Protein AF-A0A4Q5T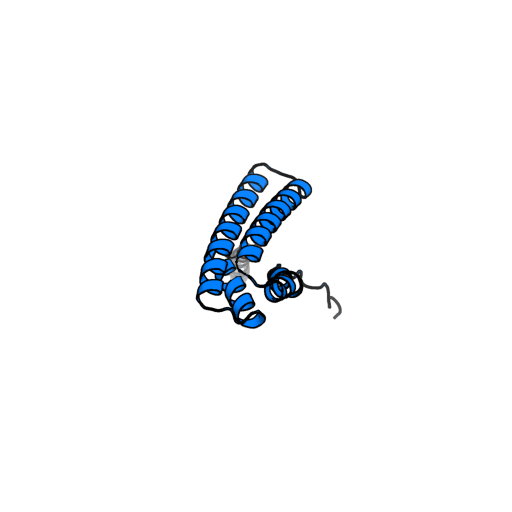EM9-F1 (afdb_monomer)

Secondary structure (DSSP, 8-state):
--SSHHHHHHHTTTTGGGTT-S-PPPPHHHHHHHHHHHHHHHH---HHHHHHHHHHHHHHHHHHHHHHHHHHHTT--HHHHHHHHHHHHHHHHHHHHTTS-HHHHHHIIIIIHHHTS-----------

Sequence (128 aa):
MKKQVLVLFAALFLTIGASFAQGQRMTVDERVALALDKIEAGLKPSEAVRTSAKTILMEYYTEQQKAMEELRAAGADREKMMEVRKKLTDERDIKLKNVFTAEQMTKWTNEIEPSLRPQKPSGEKAKQ

Structure (mmCIF, N/CA/C/O backbone):
data_AF-A0A4Q5TEM9-F1
#
_entry.id   AF-A0A4Q5TEM9-F1
#
loop_
_atom_site.group_PDB
_atom_site.id
_atom_site.type_symbol
_atom_site.label_atom_id
_atom_site.label_alt_id
_atom_site.label_comp_id
_atom_site.label_asym_id
_atom_site.label_entity_id
_atom_site.label_seq_id
_atom_site.pdbx_PDB_ins_code
_atom_site.Cartn_x
_atom_site.Cartn_y
_atom_site.Cartn_z
_atom_site.occupancy
_atom_site.B_iso_or_equiv
_atom_site.auth_seq_id
_atom_site.auth_comp_id
_atom_site.auth_asym_id
_atom_site.auth_atom_id
_atom_site.pdbx_PDB_model_num
ATOM 1 N N . MET A 1 1 ? 5.548 -50.837 -40.741 1.00 54.78 1 MET A N 1
ATOM 2 C CA . MET A 1 1 ? 5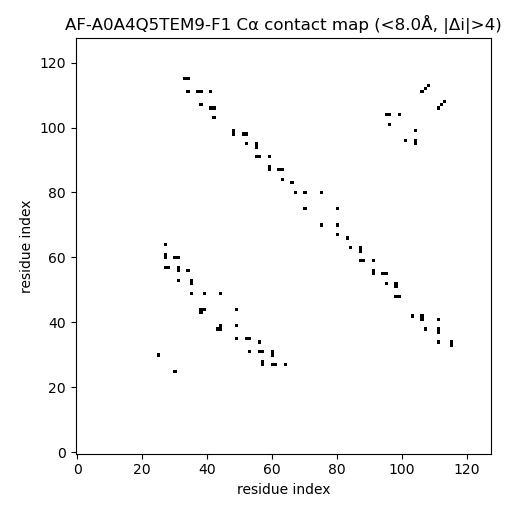.301 -49.416 -41.089 1.00 54.78 1 MET A CA 1
ATOM 3 C C . MET A 1 1 ? 3.838 -48.960 -40.880 1.00 54.78 1 MET A C 1
ATOM 5 O O . MET A 1 1 ? 3.381 -48.083 -41.589 1.00 54.78 1 MET A O 1
ATOM 9 N N . LYS A 1 2 ? 3.074 -49.508 -39.913 1.00 49.53 2 LYS A N 1
ATOM 10 C CA . LYS A 1 2 ? 1.727 -48.989 -39.539 1.00 49.53 2 LYS A CA 1
ATOM 11 C C . LYS A 1 2 ? 1.611 -48.586 -38.061 1.00 49.53 2 LYS A C 1
ATOM 13 O O . LYS A 1 2 ? 0.703 -47.861 -37.691 1.00 49.53 2 LYS A O 1
ATOM 18 N N . LYS A 1 3 ? 2.567 -49.014 -37.226 1.00 49.16 3 LYS A N 1
ATOM 19 C CA . LYS A 1 3 ? 2.627 -48.709 -35.785 1.00 49.16 3 LYS A CA 1
ATOM 20 C C . LYS A 1 3 ? 3.622 -47.593 -35.435 1.00 49.16 3 LYS A C 1
ATOM 22 O O . LYS A 1 3 ? 3.617 -47.108 -34.317 1.00 49.16 3 LYS A O 1
ATOM 27 N N . GLN A 1 4 ? 4.460 -47.180 -36.392 1.00 52.06 4 GLN A N 1
ATOM 28 C CA . GLN A 1 4 ? 5.476 -46.137 -36.187 1.00 52.06 4 GLN A CA 1
ATOM 29 C C . GLN A 1 4 ? 4.966 -44.722 -36.501 1.00 52.06 4 GLN A C 1
ATOM 31 O O . GLN A 1 4 ? 5.467 -43.761 -35.933 1.00 52.06 4 GLN A O 1
ATOM 36 N N . VAL A 1 5 ? 3.914 -44.589 -37.318 1.00 55.75 5 VAL A N 1
ATOM 37 C CA . VAL A 1 5 ? 3.264 -43.290 -37.586 1.00 55.75 5 VAL A CA 1
ATOM 38 C C . VAL A 1 5 ? 2.492 -42.792 -36.355 1.00 55.75 5 VAL A C 1
ATOM 40 O O . VAL A 1 5 ? 2.423 -41.595 -36.103 1.00 55.75 5 VAL A O 1
ATOM 43 N N . LEU A 1 6 ? 1.980 -43.715 -35.534 1.00 51.28 6 LEU A N 1
ATOM 44 C CA . LEU A 1 6 ? 1.182 -43.391 -34.348 1.00 51.28 6 LEU A CA 1
ATOM 45 C C . LEU A 1 6 ? 2.041 -42.819 -33.201 1.00 51.28 6 LEU A C 1
ATOM 47 O O . LEU A 1 6 ? 1.573 -41.980 -32.440 1.00 51.28 6 LEU A O 1
ATOM 51 N N . VAL A 1 7 ? 3.323 -43.197 -33.132 1.00 55.72 7 VAL A N 1
ATOM 52 C CA . VAL A 1 7 ? 4.279 -42.674 -32.137 1.00 55.72 7 VAL A CA 1
ATOM 53 C C . VAL A 1 7 ? 4.771 -41.267 -32.508 1.00 55.72 7 VAL A C 1
ATOM 55 O O . VAL A 1 7 ? 4.976 -40.436 -31.629 1.00 55.72 7 VAL A O 1
ATOM 58 N N . LEU A 1 8 ? 4.878 -40.958 -33.805 1.00 50.47 8 LEU A N 1
ATOM 59 C CA . LEU A 1 8 ? 5.254 -39.625 -34.296 1.00 50.47 8 LEU A CA 1
ATOM 60 C C . LEU A 1 8 ? 4.154 -38.571 -34.079 1.00 50.47 8 LEU A C 1
ATOM 62 O O . LEU A 1 8 ? 4.470 -37.417 -33.808 1.00 50.47 8 LEU A O 1
ATOM 66 N N . PHE A 1 9 ? 2.875 -38.962 -34.110 1.00 51.34 9 PHE A N 1
ATOM 67 C CA . PHE A 1 9 ? 1.762 -38.052 -33.801 1.00 51.34 9 PHE A CA 1
ATOM 68 C C . PHE A 1 9 ? 1.610 -37.756 -32.301 1.00 51.34 9 PHE A C 1
ATOM 70 O O . PHE A 1 9 ? 1.203 -36.656 -31.937 1.00 51.34 9 PHE A O 1
ATOM 77 N N . ALA A 1 10 ? 1.982 -38.692 -31.421 1.00 53.81 10 ALA A N 1
ATOM 78 C CA . ALA A 1 10 ? 1.918 -38.488 -29.972 1.00 53.81 10 ALA A CA 1
ATOM 79 C C . ALA A 1 10 ? 2.990 -37.507 -29.450 1.00 53.81 10 ALA A C 1
ATOM 81 O O . ALA A 1 10 ? 2.777 -36.840 -28.441 1.00 53.81 10 ALA A O 1
ATOM 82 N N . ALA A 1 11 ? 4.121 -37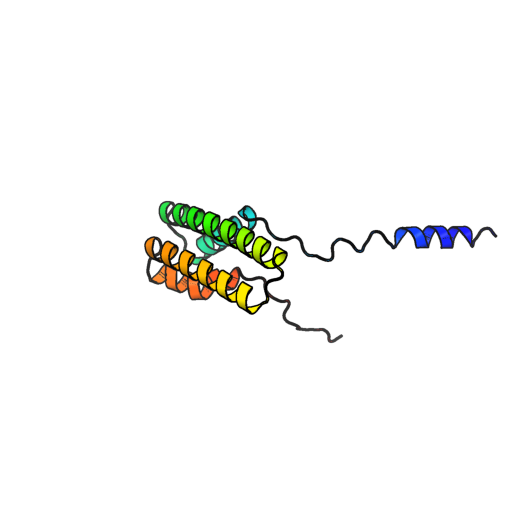.373 -30.151 1.00 54.03 11 ALA A N 1
ATOM 83 C CA . ALA A 1 11 ? 5.206 -36.473 -29.756 1.00 54.03 11 ALA A CA 1
ATOM 84 C C . ALA A 1 11 ? 4.944 -34.992 -30.101 1.00 54.03 11 ALA A C 1
ATOM 86 O O . ALA A 1 11 ? 5.545 -34.111 -29.488 1.00 54.03 11 ALA A O 1
ATOM 87 N N . LEU A 1 12 ? 4.036 -34.695 -31.041 1.00 50.53 12 LEU A N 1
ATOM 88 C CA . LEU A 1 12 ? 3.793 -33.322 -31.509 1.00 50.53 12 LEU A CA 1
ATOM 89 C C . LEU A 1 12 ? 2.929 -32.474 -30.553 1.00 50.53 12 LEU A C 1
ATOM 91 O O . LEU A 1 12 ? 2.898 -31.256 -30.686 1.00 50.53 12 LEU A O 1
ATOM 95 N N . PHE A 1 13 ? 2.245 -33.092 -29.583 1.00 52.78 13 PHE A N 1
ATOM 96 C CA . PHE A 1 13 ? 1.348 -32.392 -28.649 1.00 52.78 13 PHE A CA 1
ATOM 97 C C . PHE A 1 13 ? 1.992 -32.024 -27.302 1.00 52.78 13 PHE A C 1
ATOM 99 O O . PHE A 1 13 ? 1.369 -31.337 -26.496 1.00 52.78 13 PHE A O 1
ATOM 106 N N . LEU A 1 14 ? 3.240 -32.431 -27.049 1.00 50.94 14 LEU A N 1
ATOM 107 C CA . LEU A 1 14 ? 3.913 -32.190 -25.764 1.00 50.94 14 LEU A CA 1
ATOM 108 C C . LEU A 1 14 ? 4.598 -30.816 -25.647 1.00 50.94 14 LEU A C 1
ATOM 110 O O . LEU A 1 14 ? 5.109 -30.486 -24.581 1.00 50.94 14 LEU A O 1
ATOM 114 N N . THR A 1 15 ? 4.594 -29.983 -26.691 1.00 52.09 15 THR A N 1
ATOM 115 C CA . THR A 1 15 ? 5.322 -28.697 -26.693 1.00 52.09 15 THR A CA 1
ATOM 116 C C . THR A 1 15 ? 4.466 -27.466 -26.378 1.00 52.09 15 THR A C 1
ATOM 118 O O . THR A 1 15 ? 5.021 -26.387 -26.190 1.00 52.09 15 THR A O 1
ATOM 121 N N . ILE A 1 16 ? 3.139 -27.590 -26.248 1.00 54.41 16 ILE A N 1
ATOM 122 C CA . ILE A 1 16 ? 2.246 -26.430 -26.012 1.00 54.41 16 ILE A CA 1
ATOM 123 C C . ILE A 1 16 ? 2.131 -26.068 -24.509 1.00 54.41 16 ILE A C 1
ATOM 125 O O . ILE A 1 16 ? 1.616 -25.016 -24.145 1.00 54.41 16 ILE A O 1
ATOM 129 N N . GLY A 1 17 ? 2.666 -26.889 -23.600 1.00 51.44 17 GLY A N 1
ATOM 130 C CA . GLY A 1 17 ? 2.457 -26.727 -22.154 1.00 51.44 17 GLY A CA 1
ATOM 131 C C . GLY A 1 17 ? 3.377 -25.755 -21.399 1.00 51.44 17 GLY A C 1
ATOM 132 O O . GLY A 1 17 ? 3.224 -25.631 -20.188 1.00 51.44 17 GLY A O 1
ATOM 133 N N . ALA A 1 18 ? 4.346 -25.087 -22.038 1.00 48.06 18 ALA A N 1
ATOM 134 C CA . ALA A 1 18 ? 5.430 -24.415 -21.299 1.00 48.06 18 ALA A CA 1
ATOM 135 C C . ALA A 1 18 ? 5.244 -22.904 -21.022 1.00 48.06 18 ALA A C 1
ATOM 137 O O . ALA A 1 18 ? 6.068 -22.317 -20.323 1.00 48.06 18 ALA A O 1
ATOM 138 N N . SER A 1 19 ? 4.189 -22.246 -21.517 1.00 46.75 19 SER A N 1
ATOM 139 C CA . SER A 1 19 ? 4.102 -20.770 -21.460 1.00 46.75 19 SER A CA 1
ATOM 140 C C . SER A 1 19 ? 3.404 -20.173 -20.226 1.00 46.75 19 SER A C 1
ATOM 142 O O . SER A 1 19 ? 3.401 -18.955 -20.080 1.00 46.75 19 SER A O 1
ATOM 144 N N . PHE A 1 20 ? 2.864 -20.976 -19.302 1.00 47.06 20 PHE A N 1
ATOM 145 C CA . PHE A 1 20 ? 2.142 -20.467 -18.115 1.00 47.06 20 PHE A CA 1
ATOM 146 C C . PHE A 1 20 ? 2.964 -20.468 -16.811 1.00 47.06 20 PHE A C 1
ATOM 148 O O . PHE A 1 20 ? 2.428 -20.208 -15.737 1.00 47.06 20 PHE A O 1
ATOM 155 N N . ALA A 1 21 ? 4.275 -20.727 -16.875 1.00 46.72 21 ALA A N 1
ATOM 156 C CA . ALA A 1 21 ? 5.134 -20.803 -15.687 1.00 46.72 21 ALA A CA 1
ATOM 157 C C . ALA A 1 21 ? 5.483 -19.435 -15.054 1.00 46.72 21 ALA A C 1
ATOM 159 O O . ALA A 1 21 ? 5.987 -19.385 -13.932 1.00 46.72 21 ALA A O 1
ATOM 160 N N . GLN A 1 22 ? 5.198 -18.313 -15.724 1.00 50.31 22 GLN A N 1
ATOM 161 C CA . GLN A 1 22 ? 5.231 -16.992 -15.095 1.00 50.31 22 GLN A CA 1
ATOM 162 C C . GLN A 1 22 ? 3.837 -16.678 -14.559 1.00 50.31 22 GLN A C 1
ATOM 164 O O . GLN A 1 22 ? 2.977 -16.226 -15.308 1.00 50.31 22 GLN A O 1
ATOM 169 N N . GLY A 1 23 ? 3.622 -16.933 -13.264 1.00 59.53 23 GLY A N 1
ATOM 170 C CA . GLY A 1 23 ? 2.362 -16.633 -12.586 1.00 59.53 23 GLY A CA 1
ATOM 171 C C . GLY A 1 23 ? 1.829 -15.248 -12.959 1.00 59.53 23 GLY A C 1
ATOM 172 O O . GLY A 1 23 ? 2.579 -14.265 -12.974 1.00 59.53 23 GLY A O 1
ATOM 173 N N . GLN A 1 24 ? 0.541 -15.191 -13.299 1.00 67.31 24 GLN A N 1
ATOM 174 C CA . GLN A 1 24 ? -0.133 -13.962 -13.696 1.00 67.31 24 GLN A CA 1
ATOM 175 C C . GLN A 1 24 ? 0.050 -12.908 -12.597 1.00 67.31 24 GLN A C 1
ATOM 177 O O . GLN A 1 24 ? -0.249 -13.142 -11.424 1.00 67.31 24 GLN A O 1
ATOM 182 N N . ARG A 1 25 ? 0.601 -11.745 -12.962 1.00 79.56 25 ARG A N 1
ATOM 183 C CA . ARG A 1 25 ? 0.689 -10.616 -12.032 1.00 79.56 25 ARG A CA 1
ATOM 184 C C . ARG A 1 25 ? -0.721 -10.085 -11.805 1.00 79.56 25 ARG A C 1
ATOM 186 O O . ARG A 1 25 ? -1.410 -9.802 -12.777 1.00 79.56 25 ARG A O 1
ATOM 193 N N . MET A 1 26 ? -1.098 -9.904 -10.540 1.00 87.81 26 MET A N 1
ATOM 194 C CA . MET A 1 26 ? -2.332 -9.194 -10.205 1.00 87.81 26 MET A CA 1
ATOM 195 C C . MET A 1 26 ? -2.303 -7.776 -10.778 1.00 87.81 26 MET A C 1
ATOM 197 O O . MET A 1 26 ? -1.269 -7.099 -10.657 1.00 87.81 26 MET A O 1
ATOM 201 N N . THR A 1 27 ? -3.433 -7.341 -11.331 1.00 92.75 27 THR A N 1
ATOM 202 C CA . THR A 1 27 ? -3.676 -5.959 -11.764 1.00 92.75 27 THR A CA 1
ATOM 203 C C . THR A 1 27 ? -3.730 -5.004 -10.565 1.00 92.75 27 THR A C 1
ATOM 205 O O . THR A 1 27 ? -3.812 -5.435 -9.410 1.00 92.75 27 THR A O 1
ATOM 208 N N . VAL A 1 28 ? -3.668 -3.692 -10.816 1.00 94.62 28 VAL A N 1
ATOM 209 C CA . VAL A 1 28 ? -3.821 -2.675 -9.759 1.00 94.62 28 VAL A CA 1
ATOM 210 C C . VAL A 1 28 ? -5.169 -2.832 -9.056 1.00 94.62 28 VAL A C 1
ATOM 212 O O . VAL A 1 28 ? -5.203 -2.904 -7.829 1.00 94.62 28 VAL A O 1
ATOM 215 N N . ASP A 1 29 ? -6.254 -2.964 -9.817 1.00 95.19 29 ASP A N 1
ATOM 216 C CA . ASP A 1 29 ? -7.605 -3.091 -9.267 1.00 95.19 29 ASP A CA 1
ATOM 217 C C . ASP A 1 29 ? -7.751 -4.334 -8.385 1.00 95.19 29 ASP A C 1
ATOM 219 O O . ASP A 1 29 ? -8.287 -4.251 -7.281 1.00 95.19 29 ASP A O 1
ATOM 223 N N . GLU A 1 30 ? -7.202 -5.472 -8.819 1.00 95.31 30 GLU A N 1
ATOM 224 C CA . GLU A 1 30 ? -7.199 -6.708 -8.030 1.00 95.31 30 GLU A CA 1
ATOM 225 C C . GLU A 1 30 ? -6.414 -6.548 -6.721 1.00 95.31 30 GLU A C 1
ATOM 227 O O . GLU A 1 30 ? -6.824 -7.057 -5.677 1.00 95.31 30 GLU A O 1
ATOM 232 N N . ARG A 1 31 ? -5.285 -5.827 -6.745 1.00 95.31 31 ARG A N 1
ATOM 233 C CA . ARG A 1 31 ? -4.488 -5.557 -5.536 1.00 95.31 31 ARG A CA 1
ATOM 234 C C . ARG A 1 31 ? -5.208 -4.623 -4.576 1.00 95.31 31 ARG A C 1
ATOM 236 O O . ARG A 1 31 ? -5.168 -4.857 -3.370 1.00 95.31 31 ARG A O 1
ATOM 243 N N . VAL A 1 32 ? -5.860 -3.583 -5.095 1.00 97.88 32 VAL A N 1
ATOM 244 C CA . VAL A 1 32 ? -6.668 -2.659 -4.289 1.00 97.88 32 VAL A CA 1
ATOM 245 C C . VAL A 1 32 ? -7.838 -3.404 -3.657 1.00 97.88 32 VAL A C 1
ATOM 247 O O . VAL A 1 32 ? -8.059 -3.244 -2.460 1.00 97.88 32 VAL A O 1
ATOM 250 N N . ALA A 1 33 ? -8.546 -4.242 -4.418 1.00 97.50 33 ALA A N 1
ATOM 251 C CA . ALA A 1 33 ? -9.637 -5.063 -3.901 1.00 97.50 33 ALA A CA 1
ATOM 252 C C . ALA A 1 33 ? -9.156 -5.975 -2.765 1.00 97.50 33 ALA A C 1
ATOM 254 O O . ALA A 1 33 ? -9.689 -5.906 -1.662 1.00 97.50 33 ALA A O 1
ATOM 255 N N . LEU A 1 34 ? -8.065 -6.721 -2.979 1.00 96.50 34 LEU A N 1
ATOM 256 C CA . LEU A 1 34 ? -7.478 -7.575 -1.944 1.00 96.50 34 LEU A CA 1
ATOM 257 C C . LEU A 1 34 ? -7.090 -6.785 -0.683 1.00 96.50 34 LEU A C 1
ATOM 259 O O . LEU A 1 34 ? -7.324 -7.239 0.437 1.00 96.50 34 LEU A O 1
ATOM 263 N N . ALA A 1 35 ? -6.482 -5.608 -0.847 1.00 97.56 35 ALA A N 1
ATOM 264 C CA . ALA A 1 35 ? -6.104 -4.755 0.274 1.00 97.56 35 ALA A CA 1
ATOM 265 C C . ALA A 1 35 ? -7.326 -4.242 1.046 1.00 97.56 35 ALA A C 1
ATOM 267 O O . ALA A 1 35 ? -7.319 -4.259 2.278 1.00 97.56 35 ALA A O 1
ATOM 268 N N . LEU A 1 36 ? -8.382 -3.838 0.338 1.00 98.25 36 LEU A N 1
ATOM 269 C CA . LEU A 1 36 ? -9.636 -3.408 0.949 1.00 98.25 36 LEU A CA 1
ATOM 270 C C . LEU A 1 36 ? -10.334 -4.546 1.685 1.00 98.25 36 LEU A C 1
ATOM 272 O O . LEU A 1 36 ? -10.754 -4.326 2.814 1.00 98.25 36 LEU A O 1
ATOM 276 N N . ASP A 1 37 ? -10.365 -5.758 1.133 1.00 97.94 37 ASP A N 1
ATOM 277 C CA . ASP A 1 37 ? -10.949 -6.922 1.809 1.00 97.94 37 ASP A CA 1
ATOM 278 C C . ASP A 1 37 ? -10.247 -7.194 3.151 1.00 97.94 37 ASP A C 1
ATOM 280 O O . ASP A 1 37 ? -10.885 -7.460 4.173 1.00 97.94 37 ASP A O 1
ATOM 284 N N . LYS A 1 38 ? -8.912 -7.080 3.187 1.00 97.62 38 LYS A N 1
ATOM 285 C CA . LYS A 1 38 ? -8.132 -7.242 4.426 1.00 97.62 38 LYS A CA 1
ATOM 286 C C . LYS A 1 38 ? -8.339 -6.087 5.404 1.00 97.62 38 LYS A C 1
ATOM 288 O O . LYS A 1 38 ? -8.415 -6.325 6.609 1.00 97.62 38 LYS A O 1
ATOM 293 N N . ILE A 1 39 ? -8.448 -4.856 4.906 1.00 97.69 39 ILE A N 1
ATOM 294 C CA . ILE A 1 39 ? -8.782 -3.680 5.718 1.00 97.69 39 ILE A CA 1
ATOM 295 C C . ILE A 1 39 ? -10.182 -3.821 6.322 1.00 97.69 39 ILE A C 1
ATOM 297 O O . ILE A 1 39 ? -10.353 -3.562 7.509 1.00 97.69 39 ILE A O 1
ATOM 301 N N . GLU A 1 40 ? -11.175 -4.257 5.553 1.00 97.12 40 GLU A N 1
ATOM 302 C CA . GLU A 1 40 ? -12.540 -4.473 6.032 1.00 97.12 40 GLU A CA 1
ATOM 303 C C . GLU A 1 40 ? -12.580 -5.549 7.116 1.00 97.12 40 GLU A C 1
ATOM 305 O O . GLU A 1 40 ? -13.104 -5.309 8.207 1.00 97.12 40 GLU A O 1
ATOM 310 N N . ALA A 1 41 ? -11.951 -6.698 6.859 1.00 96.88 41 ALA A N 1
ATOM 311 C CA . ALA A 1 41 ? -11.887 -7.797 7.814 1.00 96.88 41 ALA A CA 1
ATOM 312 C C . ALA A 1 41 ? -11.129 -7.421 9.101 1.00 96.88 41 ALA A C 1
ATOM 314 O O . ALA A 1 41 ? -11.520 -7.826 10.198 1.00 96.88 41 ALA A O 1
ATOM 315 N N . GLY A 1 42 ? -10.039 -6.658 8.976 1.00 95.69 42 GLY A N 1
ATOM 316 C CA . GLY A 1 42 ? -9.154 -6.327 10.089 1.00 95.69 42 GLY A CA 1
ATOM 317 C C . GLY A 1 42 ? -9.575 -5.090 10.881 1.00 95.69 42 GLY A C 1
ATOM 318 O O . GLY A 1 42 ? -9.520 -5.111 12.110 1.00 95.69 42 GLY A O 1
ATOM 319 N N . LEU A 1 43 ? -9.977 -4.016 10.206 1.00 96.88 43 LEU A N 1
ATOM 320 C CA . LEU A 1 43 ? -10.207 -2.702 10.818 1.00 96.88 43 LEU A CA 1
ATOM 321 C C . LEU A 1 43 ? -11.686 -2.356 10.983 1.00 96.88 43 LEU A C 1
ATOM 323 O O . LEU A 1 43 ? -11.988 -1.487 11.797 1.00 96.88 43 LEU A O 1
ATOM 327 N N . LYS A 1 44 ? -12.586 -2.993 10.217 1.00 95.50 44 LYS A N 1
ATOM 328 C CA . LYS A 1 44 ? -14.017 -2.638 10.138 1.00 95.50 44 LYS A CA 1
ATOM 329 C C . LYS A 1 44 ? -14.221 -1.113 10.015 1.00 95.50 44 LYS A C 1
ATOM 331 O O . LYS A 1 44 ? -14.855 -0.503 10.878 1.00 95.50 44 LYS A O 1
ATOM 336 N N . PRO A 1 45 ? -13.613 -0.471 9.000 1.00 95.62 45 PRO A N 1
ATOM 337 C CA . PRO A 1 45 ? -13.579 0.982 8.895 1.00 95.62 45 PRO A CA 1
ATOM 338 C C . PRO A 1 45 ? -14.971 1.566 8.623 1.00 95.62 45 PRO A C 1
ATOM 340 O O . PRO A 1 45 ? -15.851 0.892 8.086 1.00 95.62 45 PRO A O 1
ATOM 343 N N . SER A 1 46 ? -15.145 2.858 8.911 1.00 97.19 46 SER A N 1
ATOM 344 C CA . SER A 1 46 ? -16.288 3.611 8.386 1.00 97.19 46 SER A CA 1
ATOM 345 C C . SER A 1 46 ? -16.206 3.737 6.859 1.00 97.19 46 SE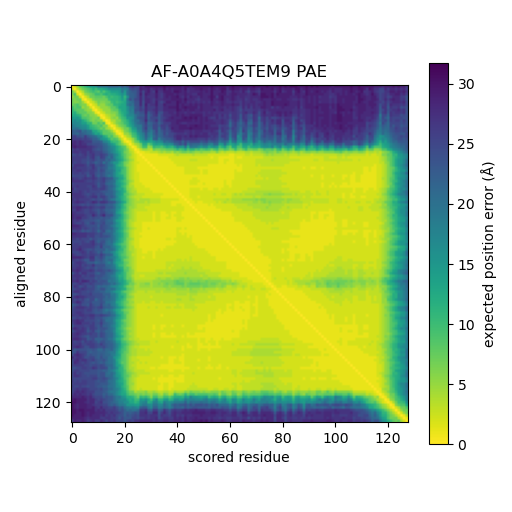R A C 1
ATOM 347 O O . SER A 1 46 ? -15.133 3.604 6.265 1.00 97.19 46 SER A O 1
ATOM 349 N N . GLU A 1 47 ? -17.326 4.050 6.208 1.00 97.06 47 GLU A N 1
ATOM 350 C CA . GLU A 1 47 ? -17.378 4.231 4.751 1.00 97.06 47 GLU A CA 1
ATOM 351 C C . GLU A 1 47 ? -16.430 5.337 4.253 1.00 97.06 47 GLU A C 1
ATOM 353 O O . GLU A 1 47 ? -15.757 5.171 3.232 1.00 97.06 47 GLU A O 1
ATOM 358 N N . ALA A 1 48 ? -16.313 6.435 5.007 1.00 96.69 48 ALA A N 1
ATOM 359 C CA . ALA A 1 48 ? -15.388 7.522 4.693 1.00 96.69 48 ALA A CA 1
ATOM 360 C C . ALA A 1 48 ? -13.926 7.046 4.735 1.00 96.69 48 ALA A C 1
ATOM 362 O O . ALA A 1 48 ? -13.185 7.239 3.772 1.00 96.69 48 ALA A O 1
ATOM 363 N N . VAL A 1 49 ? -13.532 6.345 5.807 1.00 97.00 49 VAL A N 1
ATOM 364 C CA . VAL A 1 49 ? -12.177 5.785 5.961 1.00 97.00 49 VAL A CA 1
ATOM 365 C C . VAL A 1 49 ? -11.877 4.771 4.858 1.00 97.00 49 VAL A C 1
ATOM 367 O O . VAL A 1 49 ? -10.806 4.810 4.253 1.00 97.00 49 VAL A O 1
ATOM 370 N N . ARG A 1 50 ? -12.837 3.896 4.549 1.00 97.44 50 ARG A N 1
ATOM 371 C CA . ARG A 1 50 ? -12.738 2.916 3.463 1.00 97.44 50 ARG A CA 1
ATOM 372 C C . ARG A 1 50 ? -12.512 3.588 2.108 1.00 97.44 50 ARG A C 1
ATOM 374 O O . ARG A 1 50 ? -11.647 3.159 1.347 1.00 97.44 50 ARG A O 1
ATOM 381 N N . THR A 1 51 ? -13.271 4.639 1.811 1.00 98.19 51 THR A N 1
ATOM 382 C CA . THR A 1 51 ? -13.176 5.376 0.543 1.00 98.19 51 THR A CA 1
ATOM 383 C C . THR A 1 51 ? -11.826 6.075 0.408 1.00 98.19 51 THR A C 1
ATOM 385 O O . THR A 1 51 ? -11.164 5.936 -0.620 1.00 98.19 51 THR A O 1
ATOM 388 N N . SER A 1 52 ? -11.361 6.751 1.460 1.00 98.12 52 SER A N 1
ATOM 389 C CA . SER A 1 52 ? -10.033 7.370 1.476 1.00 98.12 52 SER A CA 1
ATOM 390 C C . SER A 1 52 ? -8.912 6.337 1.333 1.00 98.12 52 SER A C 1
ATOM 392 O O . SER A 1 52 ? -7.998 6.539 0.534 1.00 98.12 52 SER A O 1
ATOM 394 N N . ALA A 1 53 ? -9.000 5.203 2.036 1.00 98.12 53 ALA A N 1
ATOM 395 C CA . ALA A 1 53 ? -8.027 4.118 1.915 1.00 98.12 53 ALA A CA 1
ATOM 396 C C . ALA A 1 53 ? -7.984 3.544 0.491 1.00 98.12 53 ALA A C 1
ATOM 398 O O . ALA A 1 53 ? -6.897 3.346 -0.046 1.00 98.12 53 ALA A O 1
ATOM 399 N N . LYS A 1 54 ? -9.144 3.343 -0.155 1.00 98.44 54 LYS A N 1
ATOM 400 C CA . LYS A 1 54 ? -9.221 2.905 -1.558 1.00 98.44 54 LYS A CA 1
ATOM 401 C C . LYS A 1 54 ? -8.458 3.851 -2.481 1.00 98.44 54 LYS A C 1
ATOM 403 O O . LYS A 1 54 ? -7.658 3.384 -3.286 1.00 98.44 54 LYS A O 1
ATOM 408 N N . THR A 1 55 ? -8.686 5.158 -2.358 1.00 98.50 55 THR A N 1
ATOM 409 C CA . THR A 1 55 ? -8.012 6.170 -3.184 1.00 98.50 55 THR A CA 1
ATOM 410 C C . THR A 1 55 ? -6.498 6.149 -2.974 1.00 98.50 55 THR A C 1
ATOM 412 O O . THR A 1 55 ? -5.751 6.085 -3.947 1.00 98.50 55 THR A O 1
ATOM 415 N N . ILE A 1 56 ? -6.042 6.118 -1.716 1.00 98.69 56 ILE A N 1
ATOM 416 C CA . ILE A 1 56 ? -4.611 6.073 -1.373 1.00 98.69 56 ILE A CA 1
ATOM 417 C C . ILE A 1 56 ? -3.946 4.801 -1.918 1.00 98.69 56 ILE A C 1
ATOM 419 O O . ILE A 1 56 ? -2.841 4.853 -2.455 1.00 98.69 56 ILE A O 1
ATOM 423 N N . LEU A 1 57 ? -4.610 3.649 -1.796 1.00 98.44 57 LEU A N 1
ATOM 424 C CA . LEU A 1 57 ? -4.085 2.373 -2.282 1.00 98.44 57 LEU A CA 1
ATOM 425 C C . LEU A 1 57 ? -4.058 2.302 -3.811 1.00 98.44 57 LEU A C 1
ATOM 427 O O . LEU A 1 57 ? -3.108 1.754 -4.367 1.00 98.44 57 LEU A O 1
ATOM 431 N N . MET A 1 58 ? -5.063 2.866 -4.485 1.00 98.44 58 MET A N 1
ATOM 432 C CA . MET A 1 58 ? -5.100 2.959 -5.946 1.00 98.44 58 MET A CA 1
ATOM 433 C C . MET A 1 58 ? -3.906 3.753 -6.478 1.00 98.44 58 MET A C 1
ATOM 435 O O . MET A 1 58 ? -3.202 3.290 -7.377 1.00 98.44 58 MET A O 1
ATOM 439 N N . GLU A 1 59 ? -3.645 4.916 -5.883 1.00 98.38 59 GLU A N 1
ATOM 440 C CA . GLU A 1 59 ? -2.487 5.749 -6.207 1.00 98.38 59 GLU A CA 1
ATOM 441 C C . GLU A 1 59 ? -1.179 4.980 -5.959 1.00 98.38 59 GLU A C 1
ATOM 443 O O . GLU A 1 59 ? -0.390 4.791 -6.885 1.00 98.38 59 GLU A O 1
ATOM 448 N N . TYR A 1 60 ? -1.004 4.416 -4.757 1.00 98.38 60 TYR A N 1
ATOM 449 C CA . TYR A 1 60 ? 0.193 3.655 -4.387 1.00 98.38 60 TYR A CA 1
ATOM 450 C C . TYR A 1 60 ? 0.492 2.491 -5.339 1.00 98.38 60 TYR A C 1
ATOM 452 O O . TYR A 1 60 ? 1.628 2.335 -5.788 1.00 98.38 60 TYR A O 1
ATOM 460 N N . TYR A 1 61 ? -0.492 1.640 -5.643 1.00 97.75 61 TYR A N 1
ATOM 461 C CA . TYR A 1 61 ? -0.260 0.477 -6.500 1.00 97.75 61 TYR A CA 1
ATOM 462 C C . TYR A 1 61 ? -0.018 0.869 -7.959 1.00 97.75 61 TYR A C 1
ATOM 464 O O . TYR A 1 61 ? 0.786 0.212 -8.622 1.00 97.75 61 TYR A O 1
ATOM 472 N N . THR A 1 62 ? -0.640 1.950 -8.437 1.00 97.81 62 THR A N 1
ATOM 473 C CA . THR A 1 62 ? -0.377 2.507 -9.772 1.00 97.81 62 THR A CA 1
ATOM 474 C C . THR A 1 62 ? 1.063 3.008 -9.876 1.00 97.81 62 THR A C 1
ATOM 476 O O . THR A 1 62 ? 1.803 2.604 -10.777 1.00 97.81 62 THR A O 1
ATOM 479 N N . GLU A 1 63 ? 1.496 3.835 -8.924 1.00 98.12 63 GLU A N 1
ATOM 480 C CA . GLU A 1 63 ? 2.856 4.380 -8.883 1.00 98.12 63 GLU A CA 1
ATOM 481 C C . GLU A 1 63 ? 3.902 3.286 -8.690 1.00 98.12 63 GLU A C 1
ATOM 483 O O . GLU A 1 63 ? 4.914 3.255 -9.392 1.00 98.12 63 GLU A O 1
ATOM 488 N N . GLN A 1 64 ? 3.638 2.336 -7.790 1.00 96.25 64 GLN A N 1
ATOM 489 C CA . GLN A 1 64 ? 4.499 1.180 -7.588 1.00 96.25 64 GLN A CA 1
ATOM 490 C C . GLN A 1 64 ? 4.647 0.379 -8.877 1.00 96.25 64 GLN A C 1
ATOM 492 O O . GLN A 1 64 ? 5.770 0.021 -9.233 1.00 96.25 64 GLN A O 1
ATOM 497 N N . GLN A 1 65 ? 3.550 0.062 -9.566 1.00 95.19 65 GLN A N 1
ATOM 498 C CA . GLN A 1 65 ? 3.624 -0.719 -10.794 1.00 95.19 65 GLN A CA 1
ATOM 499 C C . GLN A 1 65 ? 4.475 0.003 -11.841 1.00 95.19 65 GLN A C 1
ATOM 501 O O . GLN A 1 65 ? 5.440 -0.586 -12.334 1.00 95.19 65 GLN A O 1
ATOM 506 N N . LYS A 1 66 ? 4.186 1.283 -12.092 1.00 96.75 66 LYS A N 1
ATOM 507 C CA . LYS A 1 66 ? 4.928 2.116 -13.041 1.00 96.75 66 LYS A CA 1
ATOM 508 C C . LYS A 1 66 ? 6.419 2.181 -12.699 1.00 96.75 66 LYS A C 1
ATOM 510 O O . LYS A 1 66 ? 7.256 1.827 -13.525 1.00 96.75 66 LYS A O 1
ATOM 515 N N . ALA A 1 67 ? 6.764 2.527 -11.459 1.00 96.88 67 ALA A N 1
ATOM 516 C CA . ALA A 1 67 ? 8.156 2.639 -11.028 1.00 96.88 67 ALA A CA 1
ATOM 517 C C . ALA A 1 67 ? 8.910 1.301 -11.138 1.00 96.88 67 ALA A C 1
ATOM 519 O O . ALA A 1 67 ? 10.071 1.257 -11.539 1.00 96.88 67 ALA A O 1
ATOM 520 N N . MET A 1 68 ? 8.261 0.180 -10.806 1.00 94.50 68 MET A N 1
ATOM 521 C CA . MET A 1 68 ? 8.881 -1.147 -10.913 1.00 94.50 68 MET A CA 1
ATOM 522 C C . MET A 1 68 ? 9.016 -1.634 -12.358 1.00 94.50 68 MET A C 1
ATOM 524 O O . MET A 1 68 ? 9.853 -2.497 -12.632 1.00 94.50 68 MET A O 1
ATOM 528 N N . GLU A 1 69 ? 8.170 -1.169 -13.271 1.00 94.25 69 GLU A N 1
ATOM 529 C CA . GLU A 1 69 ? 8.302 -1.416 -14.707 1.00 94.25 69 GLU A CA 1
ATOM 530 C C . GLU A 1 69 ? 9.462 -0.609 -15.290 1.00 94.25 69 GLU A C 1
ATOM 532 O O . GLU A 1 69 ? 10.342 -1.205 -15.910 1.00 94.25 69 GLU A O 1
ATOM 537 N N . GLU A 1 70 ? 9.530 0.690 -14.994 1.00 96.31 70 GLU A N 1
ATOM 538 C CA . GLU A 1 70 ? 10.605 1.588 -15.434 1.00 96.31 70 GLU A CA 1
ATOM 539 C C . GLU A 1 70 ? 11.980 1.125 -14.936 1.00 96.31 70 GLU A C 1
ATOM 541 O O . GLU A 1 70 ? 12.908 0.974 -15.728 1.00 96.31 70 GLU A O 1
ATOM 546 N N . LEU A 1 71 ? 12.109 0.801 -13.644 1.00 96.38 71 LEU A N 1
ATOM 547 C CA . LEU A 1 71 ? 13.366 0.299 -13.077 1.00 96.38 71 LEU A CA 1
ATOM 548 C C . LEU A 1 71 ? 13.793 -1.035 -13.695 1.00 96.38 71 LEU A C 1
ATOM 550 O O . LEU A 1 71 ? 14.979 -1.254 -13.934 1.00 96.38 71 LEU A O 1
ATOM 554 N N . ARG A 1 72 ? 12.840 -1.932 -13.975 1.00 93.38 72 ARG A N 1
ATOM 555 C CA . ARG A 1 72 ? 13.146 -3.214 -14.623 1.00 93.38 72 ARG A CA 1
ATOM 556 C C . ARG A 1 72 ? 13.600 -3.007 -16.065 1.00 93.38 72 ARG A C 1
ATOM 558 O O . ARG A 1 72 ? 14.541 -3.671 -16.486 1.00 93.38 72 ARG A O 1
ATOM 565 N N . ALA A 1 73 ? 12.953 -2.104 -16.799 1.00 95.69 73 ALA A N 1
ATOM 566 C CA . ALA A 1 73 ? 13.348 -1.742 -18.157 1.00 95.69 73 ALA A CA 1
ATOM 567 C C . ALA A 1 73 ? 14.736 -1.080 -18.189 1.00 95.69 73 ALA A C 1
ATOM 569 O O . ALA A 1 73 ? 15.520 -1.347 -19.094 1.00 95.69 73 ALA A O 1
ATOM 570 N N . ALA A 1 74 ? 15.068 -0.289 -17.166 1.00 95.75 74 ALA A N 1
ATOM 571 C CA . ALA A 1 74 ? 16.378 0.333 -16.989 1.00 95.75 74 ALA A CA 1
ATOM 572 C C . ALA A 1 74 ? 17.471 -0.627 -16.471 1.00 95.75 74 ALA A C 1
ATOM 574 O O . ALA A 1 74 ? 18.602 -0.198 -16.259 1.00 95.75 74 ALA A O 1
ATOM 575 N N . GLY A 1 75 ? 17.157 -1.908 -16.235 1.00 95.25 75 GLY A N 1
ATOM 576 C CA . GLY A 1 75 ? 18.121 -2.887 -15.723 1.00 95.25 75 GLY A CA 1
ATOM 577 C C . GLY A 1 75 ? 18.584 -2.617 -14.288 1.00 95.25 75 GLY A C 1
ATOM 578 O O . GLY A 1 75 ? 19.679 -3.032 -13.916 1.00 95.25 75 GLY A O 1
ATOM 579 N N . ALA A 1 76 ? 17.776 -1.914 -13.488 1.00 95.50 76 ALA A N 1
ATOM 580 C CA . ALA A 1 76 ? 18.125 -1.562 -12.120 1.00 95.50 76 ALA A CA 1
ATOM 581 C C . ALA A 1 76 ? 18.355 -2.808 -11.254 1.00 95.50 76 ALA A C 1
ATOM 583 O O . ALA A 1 76 ? 17.647 -3.817 -11.363 1.00 95.50 76 ALA A O 1
ATOM 584 N N . ASP A 1 77 ? 19.326 -2.710 -10.350 1.00 95.38 77 ASP A N 1
ATOM 585 C CA . ASP A 1 77 ? 19.610 -3.773 -9.402 1.00 95.38 77 ASP A CA 1
ATOM 586 C C . ASP A 1 77 ? 18.507 -3.924 -8.336 1.00 95.38 77 ASP A C 1
ATOM 588 O O . ASP A 1 77 ? 17.522 -3.177 -8.235 1.00 95.38 77 ASP A O 1
ATOM 592 N N . ARG A 1 78 ? 18.670 -4.962 -7.515 1.00 94.12 78 ARG A N 1
ATOM 593 C CA . ARG A 1 78 ? 17.726 -5.271 -6.444 1.00 94.12 78 ARG A CA 1
ATOM 594 C C . ARG A 1 78 ? 17.700 -4.193 -5.361 1.00 94.12 78 ARG A C 1
ATOM 596 O O . ARG A 1 78 ? 16.632 -3.974 -4.793 1.00 94.12 78 ARG A O 1
ATOM 603 N N . GLU A 1 79 ? 18.831 -3.570 -5.052 1.00 96.75 79 GLU A N 1
ATOM 604 C CA . GLU A 1 79 ? 18.924 -2.560 -3.998 1.00 96.75 79 GLU A CA 1
ATOM 605 C C . GLU A 1 79 ? 18.097 -1.334 -4.374 1.00 96.75 79 GLU A C 1
ATOM 607 O O . GLU A 1 79 ? 17.220 -0.924 -3.609 1.00 96.75 79 GLU A O 1
ATOM 612 N N . LYS A 1 80 ? 18.244 -0.855 -5.612 1.00 96.44 80 LYS A N 1
ATOM 613 C CA . LYS A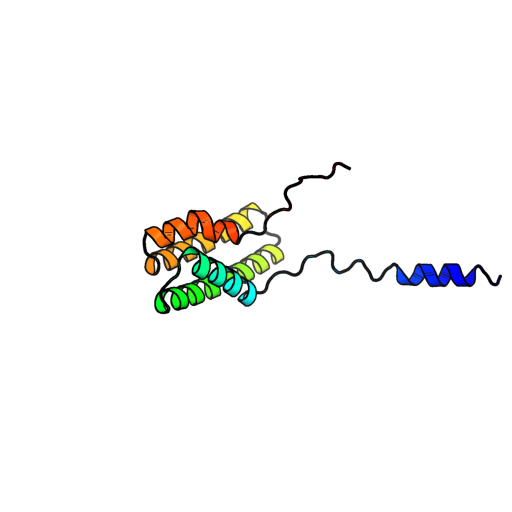 1 80 ? 17.478 0.275 -6.125 1.00 96.44 80 LYS A CA 1
ATOM 614 C C . LYS A 1 80 ? 15.982 -0.004 -6.168 1.00 96.44 80 LYS A C 1
ATOM 616 O O . LYS A 1 80 ? 15.175 0.840 -5.774 1.00 96.44 80 LYS A O 1
ATOM 621 N N . MET A 1 81 ? 15.587 -1.207 -6.590 1.00 95.81 81 MET A N 1
ATOM 622 C CA . MET A 1 81 ? 14.180 -1.612 -6.547 1.00 95.81 81 MET A CA 1
ATOM 623 C C . MET A 1 81 ? 13.624 -1.635 -5.117 1.00 95.81 81 MET A C 1
ATOM 625 O O . MET A 1 81 ? 12.475 -1.249 -4.904 1.00 95.81 81 MET A O 1
ATOM 629 N N . MET A 1 82 ? 14.406 -2.089 -4.135 1.00 95.56 82 MET A N 1
ATOM 630 C CA . MET A 1 82 ? 13.985 -2.112 -2.731 1.00 95.56 82 MET A CA 1
ATOM 631 C C . MET A 1 82 ? 13.872 -0.703 -2.146 1.00 95.56 82 MET A C 1
ATOM 633 O O . MET A 1 82 ? 12.887 -0.418 -1.467 1.00 95.56 82 MET A O 1
ATOM 637 N N . GLU A 1 83 ? 14.827 0.179 -2.443 1.00 97.75 83 GLU A N 1
ATOM 638 C CA . GLU A 1 83 ? 14.816 1.581 -2.019 1.00 97.75 83 GLU A CA 1
ATOM 639 C C . GLU A 1 83 ? 13.551 2.300 -2.513 1.00 97.75 83 GLU A C 1
ATOM 641 O O . GLU A 1 83 ? 12.814 2.887 -1.720 1.00 97.75 83 GLU A O 1
ATOM 646 N N . VAL A 1 84 ? 13.240 2.184 -3.809 1.00 97.50 84 VAL A N 1
ATOM 647 C CA . VAL A 1 84 ? 12.057 2.830 -4.397 1.00 97.50 84 VAL A CA 1
ATOM 648 C C . VAL A 1 84 ? 10.760 2.240 -3.843 1.00 97.50 84 VAL A C 1
ATOM 650 O O . VAL A 1 84 ? 9.833 2.987 -3.532 1.00 97.50 84 VAL A O 1
ATOM 653 N N . ARG A 1 85 ? 10.686 0.916 -3.636 1.00 95.56 85 ARG A N 1
ATOM 654 C CA . ARG A 1 85 ? 9.524 0.302 -2.964 1.00 95.56 85 ARG A CA 1
ATOM 655 C C . ARG A 1 85 ? 9.335 0.839 -1.558 1.00 95.56 85 ARG A C 1
ATOM 657 O O . ARG A 1 85 ? 8.199 1.115 -1.181 1.00 95.56 85 ARG A O 1
ATOM 664 N N . LYS A 1 86 ? 10.420 0.956 -0.789 1.00 96.94 86 LYS A N 1
ATOM 665 C CA . LYS A 1 86 ? 10.370 1.482 0.573 1.00 96.94 86 LYS A CA 1
ATOM 666 C C . LYS A 1 86 ? 9.845 2.915 0.561 1.00 96.94 86 LYS A C 1
ATOM 668 O O . LYS A 1 86 ? 8.873 3.184 1.247 1.00 96.94 86 LYS A O 1
ATOM 673 N N . LYS A 1 87 ? 10.395 3.777 -0.297 1.00 98.06 87 LYS A N 1
ATOM 674 C CA . LYS A 1 87 ? 9.957 5.172 -0.426 1.00 98.06 87 LYS A CA 1
ATOM 675 C C . LYS A 1 87 ? 8.451 5.293 -0.695 1.00 98.06 87 LYS A C 1
ATOM 677 O O . LYS A 1 87 ? 7.757 5.967 0.055 1.00 98.06 87 LYS A O 1
ATOM 682 N N . LEU A 1 88 ? 7.937 4.584 -1.702 1.00 98.12 88 LEU A N 1
ATOM 683 C CA . LEU A 1 88 ? 6.503 4.599 -2.026 1.00 98.12 88 LEU A CA 1
ATOM 684 C C . LEU A 1 88 ? 5.641 4.061 -0.873 1.00 98.12 88 LEU A C 1
ATOM 686 O O . LEU A 1 88 ? 4.511 4.492 -0.661 1.00 98.12 88 LEU A O 1
ATOM 690 N N . THR A 1 89 ? 6.166 3.084 -0.132 1.00 97.69 89 THR A N 1
ATOM 691 C CA . THR A 1 89 ? 5.478 2.490 1.023 1.00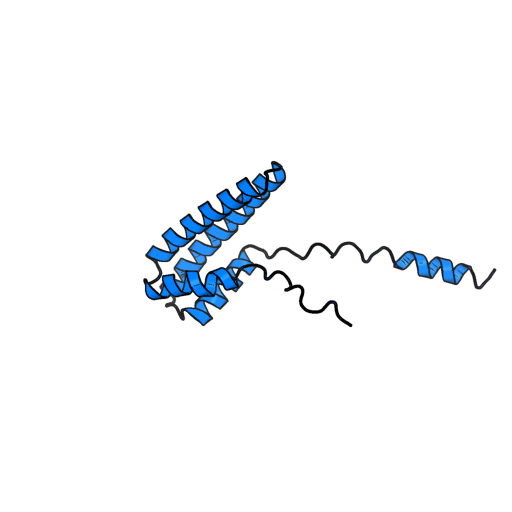 97.69 89 THR A CA 1
ATOM 692 C C . THR A 1 89 ? 5.408 3.483 2.181 1.00 97.69 89 THR A C 1
ATOM 694 O O . THR A 1 89 ? 4.338 3.660 2.758 1.00 97.69 89 THR A O 1
ATOM 697 N N . ASP A 1 90 ? 6.507 4.186 2.460 1.00 98.19 90 ASP A N 1
ATOM 698 C CA . ASP A 1 90 ? 6.569 5.231 3.481 1.00 98.19 90 ASP A CA 1
ATOM 699 C C . ASP A 1 90 ? 5.603 6.385 3.138 1.00 98.19 90 ASP A C 1
ATOM 701 O O . ASP A 1 90 ? 4.861 6.856 4.001 1.00 98.19 90 ASP A O 1
ATOM 705 N N . GLU A 1 91 ? 5.539 6.795 1.867 1.00 98.31 91 GLU A N 1
ATOM 706 C CA . GLU A 1 91 ? 4.606 7.822 1.377 1.00 98.31 91 GLU A CA 1
ATOM 707 C C . GLU A 1 91 ? 3.136 7.401 1.534 1.00 98.31 91 GLU A C 1
ATOM 709 O O . GLU A 1 91 ? 2.312 8.182 2.023 1.00 98.31 91 GLU A O 1
ATOM 714 N N . ARG A 1 92 ? 2.798 6.151 1.192 1.00 98.31 92 ARG A N 1
ATOM 715 C CA . ARG A 1 92 ? 1.465 5.578 1.442 1.00 98.31 92 ARG A CA 1
ATOM 716 C C . ARG A 1 92 ? 1.129 5.599 2.931 1.00 98.31 92 ARG A C 1
ATOM 718 O O . ARG A 1 92 ? 0.025 5.991 3.297 1.00 98.31 92 ARG A O 1
ATOM 725 N N . ASP A 1 93 ? 2.056 5.193 3.791 1.00 98.31 93 ASP A N 1
ATOM 726 C CA . ASP A 1 93 ? 1.813 5.113 5.233 1.00 98.31 93 ASP A CA 1
ATOM 727 C C . ASP A 1 93 ? 1.642 6.488 5.877 1.00 98.31 93 ASP A C 1
ATOM 729 O O . ASP A 1 93 ? 0.838 6.632 6.798 1.00 98.31 93 ASP A O 1
ATOM 733 N N . ILE A 1 94 ? 2.323 7.520 5.373 1.00 98.44 94 ILE A N 1
ATOM 734 C CA . ILE A 1 94 ? 2.055 8.911 5.761 1.00 98.44 94 ILE A CA 1
ATOM 735 C C . ILE A 1 94 ? 0.614 9.297 5.402 1.00 98.44 94 ILE A C 1
ATOM 737 O O . ILE A 1 94 ? -0.093 9.856 6.240 1.00 98.44 94 ILE A O 1
ATOM 741 N N . LYS A 1 95 ? 0.147 8.964 4.191 1.00 98.44 95 LYS A N 1
ATOM 742 C CA . LYS A 1 95 ? -1.236 9.240 3.767 1.00 98.44 95 LYS A CA 1
ATOM 743 C C . LYS A 1 95 ? -2.256 8.462 4.607 1.00 98.44 95 LYS A C 1
ATOM 745 O O . LYS A 1 95 ? -3.243 9.045 5.048 1.00 98.44 95 LYS A O 1
ATOM 750 N N . LEU A 1 96 ? -2.009 7.179 4.879 1.00 98.31 96 LEU A N 1
ATOM 751 C CA . LEU A 1 96 ? -2.898 6.341 5.692 1.00 98.31 96 LEU A CA 1
ATOM 752 C C . LEU A 1 96 ? -2.974 6.815 7.148 1.00 98.31 96 LEU A C 1
ATOM 754 O O . LEU A 1 96 ? -4.065 6.814 7.708 1.00 98.31 96 LEU A O 1
ATOM 758 N N . LYS A 1 97 ? -1.878 7.304 7.745 1.00 98.06 97 LYS A N 1
ATOM 759 C CA . LYS A 1 97 ? -1.873 7.879 9.108 1.00 98.06 97 LYS A CA 1
ATOM 760 C C . LYS A 1 97 ? -2.802 9.082 9.282 1.00 98.06 97 LYS A C 1
ATOM 762 O O . LYS A 1 97 ? -3.254 9.327 10.392 1.00 98.06 97 LYS A O 1
ATOM 767 N N . ASN A 1 98 ? -3.088 9.819 8.210 1.00 97.94 98 ASN A N 1
ATOM 768 C CA . ASN A 1 98 ? -4.022 10.949 8.252 1.00 97.94 98 ASN A CA 1
ATOM 769 C C . ASN A 1 98 ? -5.495 10.509 8.207 1.00 97.94 98 ASN A C 1
ATOM 771 O O . ASN A 1 98 ? -6.385 11.329 8.419 1.00 97.94 98 ASN A O 1
ATOM 775 N N . VAL A 1 99 ? -5.757 9.238 7.893 1.00 97.69 99 VAL A N 1
ATOM 776 C CA . VAL A 1 99 ? -7.102 8.675 7.706 1.00 97.69 99 VAL A CA 1
ATOM 777 C C . VAL A 1 99 ? -7.428 7.648 8.789 1.00 97.69 99 VAL A C 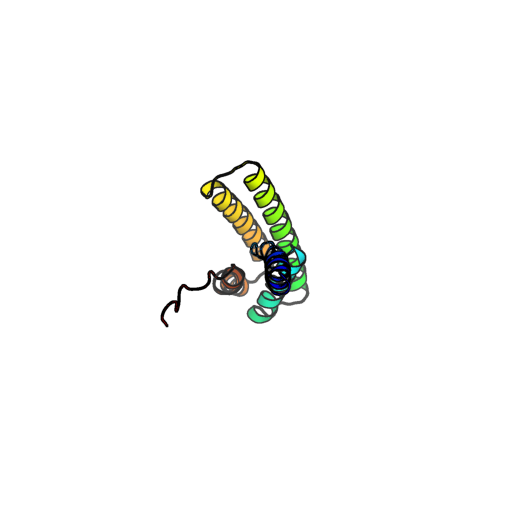1
ATOM 779 O O . VAL A 1 99 ? -8.557 7.583 9.270 1.00 97.69 99 VAL A O 1
ATOM 782 N N . PHE A 1 100 ? -6.450 6.829 9.164 1.00 97.75 100 PHE A N 1
ATOM 783 C CA . PHE A 1 100 ? -6.578 5.804 10.189 1.00 97.75 100 PHE A CA 1
ATOM 784 C C . PHE A 1 100 ? -6.354 6.392 11.577 1.00 97.75 100 PHE A C 1
ATOM 786 O O . PHE A 1 100 ? -5.519 7.273 11.777 1.00 97.75 100 PHE A O 1
ATOM 793 N N . THR A 1 101 ? -7.056 5.846 12.568 1.00 97.69 101 THR A N 1
ATOM 794 C CA . THR A 1 101 ? -6.684 6.071 13.968 1.00 97.69 101 THR A CA 1
ATOM 795 C C . THR A 1 101 ? -5.314 5.451 14.260 1.00 97.69 101 THR A C 1
ATOM 797 O O . THR A 1 101 ? -4.836 4.586 13.523 1.00 97.69 101 THR A O 1
ATOM 800 N N . ALA A 1 102 ? -4.682 5.844 15.369 1.00 97.56 102 ALA A N 1
ATOM 801 C CA . ALA A 1 102 ? -3.408 5.254 15.783 1.00 97.56 102 ALA A CA 1
ATOM 802 C C . ALA A 1 102 ? -3.492 3.720 15.908 1.00 97.56 102 ALA A C 1
ATOM 804 O O . ALA A 1 102 ? -2.624 3.016 15.401 1.00 97.56 102 ALA A O 1
ATOM 805 N N . GLU A 1 103 ? -4.573 3.202 16.498 1.00 97.12 103 GLU A N 1
ATOM 806 C CA . GLU A 1 103 ? -4.816 1.761 16.643 1.00 97.12 103 GLU A CA 1
ATOM 807 C C . GLU A 1 103 ? -4.984 1.061 15.285 1.00 97.12 103 GLU A C 1
ATOM 809 O O . GLU A 1 103 ? -4.370 0.023 15.027 1.00 97.12 103 GLU A O 1
ATOM 814 N N . GLN A 1 104 ? -5.763 1.659 14.381 1.00 97.69 104 GLN A N 1
ATOM 815 C CA . GLN A 1 104 ? -5.939 1.148 13.022 1.00 97.69 104 GLN A CA 1
ATOM 816 C C . GLN A 1 104 ? -4.620 1.133 12.251 1.00 97.69 104 GLN A C 1
ATOM 818 O O . GLN A 1 104 ? -4.338 0.163 11.549 1.00 97.69 104 GLN A O 1
ATOM 823 N N . MET A 1 105 ? -3.788 2.165 12.412 1.00 98.12 105 MET A N 1
ATOM 824 C CA . MET A 1 105 ? -2.470 2.217 11.790 1.00 98.12 105 MET A CA 1
ATOM 825 C C . MET A 1 105 ? -1.528 1.151 12.364 1.00 98.12 105 MET A C 1
ATOM 827 O O . MET A 1 105 ? -0.817 0.493 11.609 1.00 98.12 105 MET A O 1
ATOM 831 N N . THR A 1 106 ? -1.549 0.917 13.679 1.00 98.06 106 THR A N 1
ATOM 832 C CA . THR A 1 106 ? -0.785 -0.177 14.298 1.00 98.06 106 THR A CA 1
ATOM 833 C C . THR A 1 106 ? -1.190 -1.532 13.720 1.00 98.06 106 THR A C 1
ATOM 835 O O . THR A 1 106 ? -0.324 -2.323 13.343 1.00 98.06 106 THR A O 1
ATOM 838 N N . LYS A 1 107 ? -2.495 -1.794 13.585 1.00 97.88 107 LYS A N 1
ATOM 839 C CA . LYS A 1 107 ? -2.999 -3.042 12.997 1.00 97.88 107 LYS A CA 1
ATOM 840 C C . LYS A 1 107 ? -2.690 -3.158 11.503 1.00 97.88 107 LYS A C 1
ATOM 842 O O . LYS A 1 107 ? -2.342 -4.238 11.023 1.00 97.88 107 LYS A O 1
ATOM 847 N N . TRP A 1 108 ? -2.754 -2.045 10.774 1.00 97.69 108 TRP A N 1
ATOM 848 C CA . TRP A 1 108 ? -2.321 -1.974 9.383 1.00 97.69 108 TRP A CA 1
ATOM 849 C C . TRP A 1 108 ? -0.871 -2.440 9.224 1.00 97.69 108 TRP A C 1
ATOM 851 O O . TRP A 1 108 ? -0.613 -3.375 8.469 1.00 97.69 108 TRP A O 1
ATOM 861 N N . THR A 1 109 ? 0.057 -1.841 9.972 1.00 97.00 109 THR A N 1
ATOM 862 C CA . THR A 1 109 ? 1.493 -2.124 9.854 1.00 97.00 109 THR A CA 1
ATOM 863 C C . THR A 1 109 ? 1.865 -3.529 10.329 1.00 97.00 109 THR A C 1
ATOM 865 O O . THR A 1 109 ? 2.702 -4.183 9.710 1.00 97.00 109 THR A O 1
ATOM 868 N N . ASN A 1 110 ? 1.257 -4.012 11.414 1.00 96.75 110 ASN A N 1
ATOM 869 C CA . ASN A 1 110 ? 1.682 -5.267 12.039 1.00 96.75 110 ASN A CA 1
ATOM 870 C C . ASN A 1 110 ? 1.018 -6.510 11.437 1.00 96.75 110 ASN A C 1
ATOM 872 O O . ASN A 1 110 ? 1.610 -7.587 11.471 1.00 96.75 110 ASN A O 1
ATOM 876 N N . GLU A 1 111 ? -0.196 -6.382 10.897 1.00 96.25 111 GLU A N 1
ATOM 877 C CA . GLU A 1 111 ? -1.003 -7.536 10.484 1.00 96.25 111 GLU A CA 1
ATOM 878 C C . GLU A 1 111 ? -1.428 -7.455 9.019 1.00 96.25 111 GLU A C 1
ATOM 880 O O . GLU A 1 111 ? -1.157 -8.370 8.236 1.00 96.25 111 GLU A O 1
ATOM 885 N N . ILE A 1 112 ? -2.080 -6.357 8.626 1.00 97.12 112 ILE A N 1
ATOM 886 C CA . ILE A 1 112 ? -2.718 -6.274 7.308 1.00 97.12 112 ILE A CA 1
ATOM 887 C C . ILE A 1 112 ? -1.674 -6.146 6.203 1.00 97.12 112 ILE A C 1
ATOM 889 O O . ILE A 1 112 ? -1.661 -6.979 5.299 1.00 97.12 112 ILE A O 1
ATOM 893 N N . GLU A 1 113 ? -0.781 -5.158 6.263 1.00 96.06 113 GLU A N 1
ATOM 894 C CA . GLU A 1 113 ? 0.215 -4.938 5.213 1.00 96.06 113 GLU A CA 1
ATOM 895 C C . GLU A 1 113 ? 1.127 -6.166 5.002 1.00 96.06 113 GLU A C 1
ATOM 897 O O . GLU A 1 113 ? 1.292 -6.590 3.850 1.00 96.06 113 GLU A O 1
ATOM 902 N N . PRO A 1 114 ? 1.663 -6.821 6.054 1.00 94.75 114 PRO A N 1
ATOM 903 C CA . PRO A 1 114 ? 2.416 -8.062 5.888 1.00 94.75 114 PRO A CA 1
ATOM 904 C C . PRO A 1 114 ? 1.615 -9.173 5.199 1.00 94.75 114 PRO A C 1
ATOM 906 O O . PRO A 1 114 ? 2.186 -9.922 4.404 1.00 94.75 114 PRO A O 1
ATOM 909 N N . SER A 1 115 ? 0.301 -9.260 5.442 1.00 94.62 115 SER A N 1
ATOM 910 C CA . SER A 1 115 ? -0.570 -10.267 4.819 1.00 94.62 115 SER A CA 1
ATOM 911 C C . SER A 1 115 ? -0.780 -10.071 3.311 1.00 94.62 115 SER A C 1
ATOM 913 O O . SER A 1 115 ? -1.142 -11.023 2.622 1.00 94.62 115 SER A O 1
ATOM 915 N N . LEU A 1 116 ? -0.523 -8.866 2.785 1.00 92.31 116 LEU A N 1
ATOM 916 C CA . LEU A 1 116 ? -0.653 -8.536 1.358 1.00 92.31 116 LEU A CA 1
ATOM 917 C C . LEU A 1 116 ? 0.584 -8.918 0.538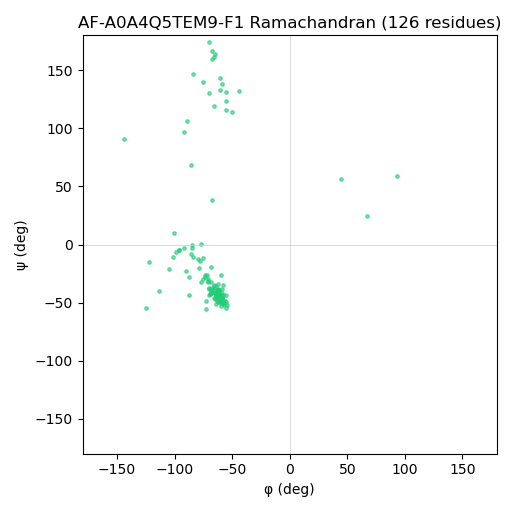 1.00 92.31 116 LEU A C 1
ATOM 919 O O . LEU A 1 116 ? 0.570 -8.851 -0.693 1.00 92.31 116 LEU A O 1
ATOM 923 N N . ARG A 1 117 ? 1.684 -9.289 1.198 1.00 84.88 117 ARG A N 1
ATOM 924 C CA . ARG A 1 117 ? 2.914 -9.685 0.511 1.00 84.88 117 ARG A CA 1
ATOM 925 C C . ARG A 1 117 ? 2.743 -11.092 -0.068 1.00 84.88 117 ARG A C 1
ATOM 927 O O . ARG A 1 117 ? 2.207 -11.962 0.620 1.00 84.88 117 ARG A O 1
ATOM 934 N N . PRO A 1 118 ? 3.237 -11.355 -1.295 1.00 77.12 118 PRO A N 1
ATOM 935 C CA . PRO A 1 118 ? 3.257 -12.707 -1.834 1.00 77.12 118 PRO A CA 1
ATOM 936 C C . PRO A 1 118 ? 3.986 -13.635 -0.863 1.00 77.12 118 PRO A C 1
ATOM 938 O O . PRO A 1 118 ? 5.180 -13.456 -0.602 1.00 77.12 118 PRO A O 1
ATOM 941 N N . GLN A 1 119 ? 3.262 -14.607 -0.313 1.00 69.25 119 GLN A N 1
ATOM 942 C CA . GLN A 1 119 ? 3.858 -15.637 0.525 1.00 69.25 119 GLN A CA 1
ATOM 943 C C . GLN A 1 119 ? 4.779 -16.460 -0.373 1.00 69.25 119 GLN A C 1
ATOM 945 O O . GLN A 1 119 ? 4.335 -17.046 -1.363 1.00 69.25 119 GLN A O 1
ATOM 950 N N . LYS A 1 120 ? 6.081 -16.485 -0.069 1.00 59.16 120 LYS A N 1
ATOM 951 C CA . LYS A 1 120 ? 6.938 -17.517 -0.657 1.00 59.16 120 LYS A CA 1
ATOM 952 C C . LYS A 1 120 ? 6.364 -18.849 -0.182 1.00 59.16 120 LYS A C 1
ATOM 954 O O . LYS A 1 120 ? 6.104 -18.941 1.018 1.00 59.16 120 LYS A O 1
ATOM 959 N N . PRO A 1 121 ? 6.177 -19.856 -1.054 1.00 54.59 121 PRO A N 1
ATOM 960 C CA . PRO A 1 121 ? 5.921 -21.203 -0.576 1.00 54.59 121 PRO A CA 1
ATOM 961 C C . PRO A 1 121 ? 7.010 -21.501 0.450 1.00 54.59 121 PRO A C 1
ATOM 963 O O . PRO A 1 121 ? 8.200 -21.462 0.117 1.00 54.59 121 PRO A O 1
ATOM 966 N N . SER A 1 122 ? 6.626 -21.666 1.716 1.00 53.19 122 SER A N 1
ATOM 967 C CA . SER A 1 122 ? 7.549 -22.191 2.707 1.00 53.19 122 SER A CA 1
ATOM 968 C C . SER A 1 122 ? 8.034 -23.515 2.127 1.00 53.19 122 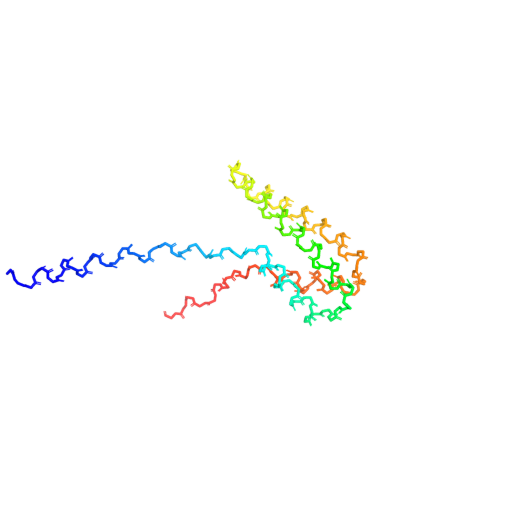SER A C 1
ATOM 970 O O . SER A 1 122 ? 7.238 -24.291 1.600 1.00 53.19 122 SER A O 1
ATOM 972 N N . GLY A 1 123 ? 9.347 -23.746 2.125 1.00 54.03 123 GLY A N 1
ATOM 973 C CA . GLY A 1 123 ? 9.962 -24.978 1.616 1.00 54.03 123 GLY A CA 1
ATOM 974 C C . GLY A 1 123 ? 9.628 -26.202 2.473 1.00 54.03 123 GLY A C 1
ATOM 975 O O . GLY A 1 123 ? 10.492 -27.032 2.737 1.00 54.03 123 GLY A O 1
ATOM 976 N N . GLU A 1 124 ? 8.400 -26.296 2.970 1.00 51.97 124 GLU A N 1
ATOM 977 C CA . GLU A 1 124 ? 7.932 -27.368 3.809 1.00 51.97 124 GLU A CA 1
ATOM 978 C C . GLU A 1 124 ? 7.367 -28.476 2.919 1.00 51.97 124 GLU A C 1
ATOM 980 O O . GLU A 1 124 ? 6.265 -28.389 2.383 1.00 51.97 124 GLU A O 1
ATOM 985 N N . LYS A 1 125 ? 8.165 -29.549 2.842 1.00 50.66 125 LYS A N 1
ATOM 986 C CA . LYS A 1 125 ? 7.841 -30.906 2.368 1.00 50.66 125 LYS A CA 1
ATOM 987 C C . LYS A 1 125 ? 8.111 -31.210 0.890 1.00 50.66 125 LYS A C 1
ATOM 989 O O . LYS A 1 125 ? 7.274 -31.767 0.196 1.00 50.66 125 LYS A O 1
ATOM 994 N N . ALA A 1 126 ? 9.371 -31.053 0.483 1.00 45.69 126 ALA A N 1
ATOM 995 C CA . ALA A 1 126 ? 10.021 -32.066 -0.358 1.00 45.69 126 ALA A CA 1
ATOM 996 C C . ALA A 1 126 ? 10.626 -33.159 0.549 1.00 45.69 126 ALA A C 1
ATOM 998 O O . ALA A 1 126 ? 11.836 -33.245 0.743 1.00 45.69 126 ALA A O 1
ATOM 999 N N . LYS A 1 127 ? 9.758 -33.937 1.199 1.00 50.09 127 LYS A N 1
ATOM 1000 C CA . LYS A 1 127 ? 10.093 -35.236 1.795 1.00 50.09 127 LYS A CA 1
ATOM 1001 C C . LYS A 1 127 ? 8.880 -36.138 1.619 1.00 50.09 127 LYS A C 1
ATOM 1003 O O . LYS A 1 127 ? 7.997 -36.123 2.473 1.00 50.09 127 LYS A O 1
ATOM 1008 N N . GLN A 1 128 ? 8.858 -36.863 0.509 1.00 37.22 128 GLN A N 1
ATOM 1009 C CA . GLN A 1 128 ? 8.275 -38.195 0.356 1.00 37.22 128 GLN A CA 1
ATOM 1010 C C . GLN A 1 128 ? 8.859 -38.820 -0.905 1.00 37.22 128 GLN A C 1
ATOM 1012 O O . GLN A 1 128 ? 8.929 -38.100 -1.925 1.00 37.22 128 GLN A O 1
#

pLDDT: mean 84.61, std 19.8, range [37.22, 98.69]

Radius of gyration: 22.06 Å; Cα contacts (8 Å, |Δi|>4): 57; chains: 1; bounding box: 37×60×58 Å

Mean predicted aligned error: 10.5 Å

Foldseek 3Di:
DVVVVVVVVVVVPPPPPDDCPPPDDDDLVRLLVLLLVLLCVQPVDDPVLSVQLSVLSSVLSVVLVVVLVVCVVVVHDPVVNVVVNVVSVVVSLVSNPVRDDPVSSVCCVPPRVVVSDPDDPDPPDPPD

Nearest PDB structures (foldseek):
  5j0l-assembly3_E  TM=2.868E-01  e=6.550E+00  synthetic construct

Solvent-accessible surface area (backbone atoms only — not comparable to full-atom values): 7781 Å² total; per-residue (Å²): 137,77,73,62,63,60,57,60,60,64,63,71,70,70,74,78,77,73,82,70,80,70,72,81,76,77,51,58,66,58,49,38,50,55,50,48,55,45,44,45,74,71,60,63,59,54,71,67,46,48,52,52,49,50,54,53,42,47,52,45,44,49,52,50,50,52,52,56,50,53,39,56,74,69,67,54,53,71,64,59,54,49,53,54,52,46,52,53,50,53,54,44,49,57,58,44,56,77,64,40,52,74,68,52,43,52,46,36,66,74,51,44,56,63,67,72,49,86,76,70,81,70,89,79,74,96,75,131